Protein AF-A0A7C1ZS15-F1 (afdb_monomer_lite)

Sequence (154 aa):
MVRLLFILMACATLTLGCGEVEKEPLPTVWWANLKPDIIIGNDAFYAGTCSITRVTNSGGVKTESIIFEVPYSFLATCNNVGPLQYDGEYIILNVCEMTFGAGGCGGGSYRSADFERWEEYIGVTWINSEEYEAWRKVGSTSSKADSVKKVVKE

Structure (mmCIF, N/CA/C/O backbone):
data_AF-A0A7C1ZS15-F1
#
_entry.id   AF-A0A7C1ZS15-F1
#
loop_
_atom_site.group_PDB
_atom_site.id
_atom_site.type_symbol
_atom_site.label_atom_id
_atom_site.label_alt_id
_atom_site.label_comp_id
_atom_site.label_asym_id
_atom_site.label_entity_id
_atom_site.label_seq_id
_atom_site.pdbx_PDB_ins_code
_atom_site.Cartn_x
_atom_site.Cartn_y
_atom_site.Cartn_z
_atom_site.occupancy
_atom_site.B_iso_or_equiv
_atom_site.auth_seq_id
_atom_site.auth_comp_id
_atom_site.auth_asym_id
_atom_site.auth_atom_id
_atom_site.pdbx_PDB_model_num
ATOM 1 N N . MET A 1 1 ? 91.601 -21.509 -38.606 1.00 35.72 1 MET A N 1
ATOM 2 C CA . MET A 1 1 ? 91.617 -20.694 -37.370 1.00 35.72 1 MET A CA 1
ATOM 3 C C . MET A 1 1 ? 90.338 -19.869 -37.323 1.00 35.72 1 MET A C 1
ATOM 5 O O . MET A 1 1 ? 89.966 -19.360 -38.367 1.00 35.72 1 MET A O 1
ATOM 9 N N . VAL A 1 2 ? 89.745 -19.746 -36.122 1.00 37.19 2 VAL A N 1
ATOM 10 C CA . VAL A 1 2 ? 88.567 -18.929 -35.719 1.00 37.19 2 VAL A CA 1
ATOM 11 C C . VAL A 1 2 ? 87.207 -19.495 -36.205 1.00 37.19 2 VAL A C 1
ATOM 13 O O . VAL A 1 2 ? 86.947 -19.490 -37.398 1.00 37.19 2 VAL A O 1
ATOM 16 N N . ARG A 1 3 ? 86.435 -20.259 -35.395 1.00 40.16 3 ARG A N 1
ATOM 17 C CA . ARG A 1 3 ? 85.510 -19.879 -34.274 1.00 40.16 3 ARG A CA 1
ATOM 18 C C . ARG A 1 3 ? 84.394 -18.917 -34.744 1.00 40.16 3 ARG A C 1
ATOM 20 O O . ARG A 1 3 ? 84.717 -17.977 -35.439 1.00 40.16 3 ARG A O 1
ATOM 27 N N . LEU A 1 4 ? 83.113 -18.961 -34.367 1.00 38.44 4 LEU A N 1
ATOM 28 C CA . LEU A 1 4 ? 82.210 -19.794 -33.553 1.00 38.44 4 LEU A CA 1
ATOM 29 C C . LEU A 1 4 ? 80.815 -19.089 -33.641 1.00 38.44 4 LEU A C 1
ATOM 31 O O . LEU A 1 4 ? 80.783 -17.916 -33.998 1.00 38.44 4 LEU A O 1
ATOM 35 N N . LEU A 1 5 ? 79.742 -19.759 -33.192 1.00 43.06 5 LEU A N 1
ATOM 36 C CA . LEU A 1 5 ? 78.362 -19.299 -32.867 1.00 43.06 5 LEU A CA 1
ATOM 37 C C . LEU A 1 5 ? 77.252 -19.581 -33.910 1.00 43.06 5 LEU A C 1
ATOM 39 O O . LEU A 1 5 ? 77.297 -19.055 -35.011 1.00 43.06 5 LEU A O 1
ATOM 43 N N . PHE A 1 6 ? 76.330 -20.540 -33.671 1.00 40.75 6 PHE A N 1
ATOM 44 C CA . PHE A 1 6 ? 75.133 -20.490 -32.780 1.00 40.75 6 PHE A CA 1
ATOM 45 C C . PHE A 1 6 ? 74.129 -19.430 -33.308 1.00 40.75 6 PHE A C 1
ATOM 47 O O . PHE A 1 6 ? 74.519 -18.288 -33.475 1.00 40.75 6 PHE A O 1
ATOM 54 N N . ILE A 1 7 ? 72.849 -19.673 -33.626 1.00 47.44 7 ILE A N 1
ATOM 55 C CA . ILE A 1 7 ? 71.762 -20.333 -32.879 1.00 47.44 7 ILE A CA 1
ATOM 56 C C . ILE A 1 7 ? 70.599 -20.636 -33.857 1.00 47.44 7 ILE A C 1
ATOM 58 O O . ILE A 1 7 ? 70.299 -19.829 -34.733 1.00 47.44 7 ILE A O 1
ATOM 62 N N . LEU A 1 8 ? 69.924 -21.778 -33.665 1.00 46.38 8 LEU A N 1
ATOM 63 C CA . LEU A 1 8 ? 68.617 -22.108 -34.249 1.00 46.38 8 LEU A CA 1
ATOM 64 C C . LEU A 1 8 ? 67.554 -21.060 -33.876 1.00 46.38 8 LEU A C 1
ATOM 66 O O . LEU A 1 8 ? 67.251 -20.911 -32.695 1.00 46.38 8 LEU A O 1
ATOM 70 N N . MET A 1 9 ? 66.903 -20.422 -34.851 1.00 47.03 9 MET A N 1
ATOM 71 C CA . MET A 1 9 ? 65.696 -19.629 -34.589 1.00 47.03 9 MET A CA 1
ATOM 72 C C . MET A 1 9 ? 64.465 -20.409 -35.054 1.00 47.03 9 MET A C 1
ATOM 74 O O . MET A 1 9 ? 64.118 -20.434 -36.232 1.00 47.03 9 MET A O 1
ATOM 78 N N . ALA A 1 10 ? 63.857 -21.110 -34.100 1.00 45.19 10 ALA A N 1
ATOM 79 C CA . ALA A 1 10 ? 62.577 -21.778 -34.245 1.00 45.19 10 ALA A CA 1
ATOM 80 C C . ALA A 1 10 ? 61.429 -20.816 -33.900 1.00 45.19 10 ALA A C 1
ATOM 82 O O . ALA A 1 10 ? 61.530 -20.055 -32.946 1.00 45.19 10 ALA A O 1
ATOM 83 N N . CYS A 1 11 ? 60.346 -20.945 -34.669 1.00 39.12 11 CYS A N 1
ATOM 84 C CA . CYS A 1 11 ? 58.941 -20.866 -34.259 1.00 39.12 11 CYS A CA 1
ATOM 85 C C . CYS A 1 11 ? 58.472 -19.657 -33.427 1.00 39.12 11 CYS A C 1
ATOM 87 O O . CYS A 1 11 ? 58.743 -19.566 -32.237 1.00 39.12 11 CYS A O 1
ATOM 89 N N . ALA A 1 12 ? 57.608 -18.828 -34.014 1.00 45.06 12 ALA A N 1
ATOM 90 C CA . ALA A 1 12 ? 56.199 -18.760 -33.608 1.00 45.06 12 ALA A CA 1
ATOM 91 C C . ALA A 1 12 ? 55.503 -17.631 -34.377 1.00 45.06 12 ALA A C 1
ATOM 93 O O . ALA A 1 12 ? 55.789 -16.448 -34.210 1.00 45.06 12 ALA A O 1
ATOM 94 N N . THR A 1 13 ? 54.572 -18.027 -35.234 1.00 47.34 13 THR A N 1
ATOM 95 C CA . THR A 1 13 ? 53.543 -17.175 -35.821 1.00 47.34 13 THR A CA 1
ATOM 96 C C . THR A 1 13 ? 52.770 -16.465 -34.711 1.00 47.34 13 THR A C 1
ATOM 98 O O . THR A 1 13 ? 52.012 -17.098 -33.981 1.00 47.34 13 THR A O 1
ATOM 101 N N . LEU A 1 14 ? 52.946 -15.149 -34.593 1.00 42.44 14 LEU A N 1
ATOM 102 C CA . LEU A 1 14 ? 52.061 -14.288 -33.815 1.00 42.44 14 LEU A CA 1
ATOM 103 C C . LEU A 1 14 ? 50.734 -14.168 -34.571 1.00 42.44 14 LEU A C 1
ATOM 105 O O . LEU A 1 14 ? 50.522 -13.247 -35.356 1.00 42.44 14 LEU A O 1
ATOM 109 N N . THR A 1 15 ? 49.837 -15.128 -34.356 1.00 46.66 15 THR A N 1
ATOM 110 C CA . THR A 1 15 ? 48.411 -14.893 -34.563 1.00 46.66 15 THR A CA 1
ATOM 111 C C . THR A 1 15 ? 47.995 -13.860 -33.524 1.00 46.66 15 THR A C 1
ATOM 113 O O . THR A 1 15 ? 47.875 -14.181 -32.341 1.00 46.66 15 THR A O 1
ATOM 116 N N . LEU A 1 16 ? 47.831 -12.608 -33.956 1.00 46.56 16 LEU A N 1
ATOM 117 C CA . LEU A 1 16 ? 47.089 -11.608 -33.200 1.00 46.56 16 LEU A CA 1
ATOM 118 C C . LEU A 1 16 ? 45.680 -12.184 -33.010 1.00 46.56 16 LEU A C 1
ATOM 120 O O . LEU A 1 16 ? 44.863 -12.173 -33.929 1.00 46.56 16 LEU A O 1
ATOM 124 N N . GLY A 1 17 ? 45.428 -12.770 -31.842 1.00 43.78 17 GLY A N 1
ATOM 125 C CA . GLY A 1 17 ? 44.076 -13.078 -31.421 1.00 43.78 17 GLY A CA 1
ATOM 126 C C . GLY A 1 17 ? 43.317 -11.761 -31.366 1.00 43.78 17 GLY A C 1
ATOM 127 O O . GLY A 1 17 ? 43.673 -10.877 -30.586 1.00 43.78 17 GLY A O 1
ATOM 128 N N . CYS A 1 18 ? 42.292 -11.616 -32.207 1.00 46.81 18 CYS A N 1
ATOM 129 C CA . CYS A 1 18 ? 41.178 -10.738 -31.892 1.00 46.81 18 CYS A CA 1
ATOM 130 C C . CYS A 1 18 ? 40.639 -11.227 -30.550 1.00 46.81 18 CYS A C 1
ATOM 132 O O . CYS A 1 18 ? 39.911 -12.214 -30.501 1.00 46.81 18 CYS A O 1
ATOM 134 N N . GLY A 1 19 ? 41.064 -10.588 -29.461 1.00 43.62 19 GLY A N 1
ATOM 135 C CA . GLY A 1 19 ? 40.355 -10.704 -28.204 1.00 43.62 19 GLY A CA 1
ATOM 136 C C . GLY A 1 19 ? 38.937 -10.234 -28.478 1.00 43.62 19 GLY A C 1
ATOM 137 O O . GLY A 1 19 ? 38.727 -9.057 -28.777 1.00 43.62 19 GLY A O 1
ATOM 138 N N . GLU A 1 20 ? 37.979 -11.157 -28.458 1.00 53.06 20 GLU A N 1
ATOM 139 C CA . GLU A 1 20 ? 36.593 -10.778 -28.249 1.00 53.06 20 GLU A CA 1
ATOM 140 C C . GLU A 1 20 ? 36.583 -9.979 -26.951 1.00 53.06 20 GLU A C 1
ATOM 142 O O . GLU A 1 20 ? 36.956 -10.477 -25.890 1.00 53.06 20 GLU A O 1
ATOM 147 N N . VAL A 1 21 ? 36.253 -8.693 -27.061 1.00 57.28 21 VAL A N 1
ATOM 148 C CA . VAL A 1 21 ? 35.935 -7.875 -25.900 1.00 57.28 21 VAL A CA 1
ATOM 149 C C . VAL A 1 21 ? 34.686 -8.512 -25.314 1.00 57.28 21 VAL A C 1
ATOM 151 O O . VAL A 1 21 ? 33.585 -8.317 -25.834 1.00 57.28 21 VAL A O 1
ATOM 154 N N . GLU A 1 22 ? 34.880 -9.347 -24.296 1.00 55.69 22 GLU A N 1
ATOM 155 C CA . GLU A 1 22 ? 33.815 -9.923 -23.494 1.00 55.69 22 GLU A CA 1
ATOM 156 C C . GLU A 1 22 ? 33.005 -8.742 -22.953 1.00 55.69 22 GLU A C 1
ATOM 158 O O . GLU A 1 22 ? 33.465 -7.976 -22.106 1.00 55.69 22 GLU A O 1
ATOM 163 N N . LYS A 1 23 ? 31.837 -8.495 -23.556 1.00 60.31 23 LYS A N 1
ATOM 164 C CA . LYS A 1 23 ? 30.917 -7.471 -23.071 1.00 60.31 23 LYS A CA 1
ATOM 165 C C . LYS A 1 23 ? 30.515 -7.900 -21.672 1.00 60.31 23 LYS A C 1
ATOM 167 O O . LYS A 1 23 ? 29.835 -8.915 -21.534 1.00 60.31 23 LYS A O 1
ATOM 172 N N . GLU A 1 24 ? 30.921 -7.128 -20.668 1.00 63.78 24 GLU A N 1
ATOM 173 C CA . GLU A 1 24 ? 30.411 -7.303 -19.314 1.00 63.78 24 GLU A CA 1
ATOM 174 C C . GLU A 1 24 ? 28.877 -7.395 -19.374 1.00 63.78 24 GLU A C 1
ATOM 176 O O . GLU A 1 24 ? 28.239 -6.585 -20.066 1.00 63.78 24 GL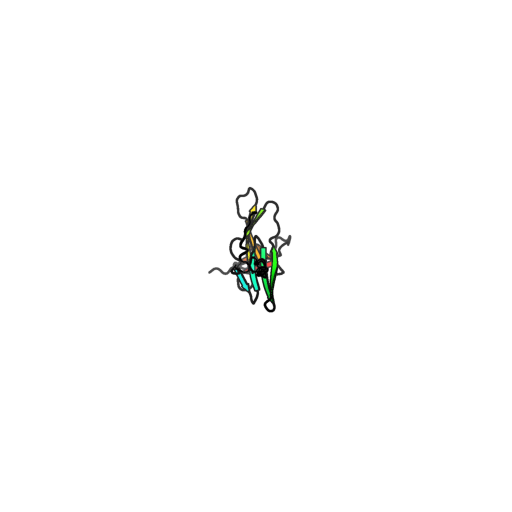U A O 1
ATOM 181 N N . PRO A 1 25 ? 28.267 -8.406 -18.730 1.00 66.88 25 PRO A N 1
ATOM 182 C CA . PRO A 1 25 ? 26.825 -8.551 -18.748 1.00 66.88 25 PRO A CA 1
ATOM 183 C C . PRO A 1 25 ? 26.203 -7.288 -18.154 1.00 66.88 25 PRO A C 1
ATOM 185 O O . PRO A 1 25 ? 26.624 -6.810 -17.100 1.00 66.88 25 PRO A O 1
ATOM 188 N N . LEU A 1 26 ? 25.201 -6.742 -18.848 1.00 67.25 26 LEU A N 1
ATOM 189 C CA . LEU A 1 26 ? 24.433 -5.606 -18.345 1.00 67.25 26 LEU A CA 1
ATOM 190 C C . LEU A 1 26 ? 23.950 -5.909 -16.917 1.00 67.25 26 LEU A C 1
ATOM 192 O O . LEU A 1 26 ? 23.574 -7.056 -16.641 1.00 67.25 26 LEU A O 1
ATOM 196 N N . PRO A 1 27 ? 23.939 -4.911 -16.014 1.00 71.69 27 PRO A N 1
ATOM 197 C CA . PRO A 1 27 ? 23.475 -5.118 -14.653 1.00 71.69 27 PRO A CA 1
ATOM 198 C C . PRO A 1 27 ? 22.075 -5.732 -14.686 1.00 71.69 27 PRO A C 1
ATOM 200 O O . PRO A 1 27 ? 21.157 -5.216 -15.326 1.00 71.69 27 PRO A O 1
ATOM 203 N N . THR A 1 28 ? 21.931 -6.880 -14.027 1.00 78.44 28 THR A N 1
ATOM 204 C CA . THR A 1 28 ? 20.639 -7.552 -13.912 1.00 78.44 28 THR A CA 1
ATOM 205 C C . THR A 1 28 ? 19.751 -6.701 -13.014 1.00 78.44 28 THR A C 1
ATOM 207 O O . THR A 1 28 ? 20.115 -6.419 -11.874 1.00 78.44 28 THR A O 1
ATOM 210 N N . VAL A 1 29 ? 18.597 -6.272 -13.526 1.00 88.25 29 VAL A N 1
ATOM 211 C CA . VAL A 1 29 ? 17.596 -5.563 -12.718 1.00 88.25 29 VAL A CA 1
ATOM 212 C C . VAL A 1 29 ? 17.158 -6.448 -11.549 1.00 88.25 29 VAL A C 1
ATOM 214 O O . VAL A 1 29 ? 16.989 -7.658 -11.707 1.00 88.25 29 VAL A O 1
ATOM 217 N N . TRP A 1 30 ? 16.984 -5.855 -10.369 1.00 89.81 30 TRP A N 1
ATOM 218 C CA . TRP A 1 30 ? 16.805 -6.596 -9.114 1.00 89.81 30 TRP A CA 1
ATOM 219 C C . TRP A 1 30 ? 15.577 -7.523 -9.128 1.00 89.81 30 TRP A C 1
ATOM 221 O O . TRP A 1 30 ? 15.614 -8.607 -8.549 1.00 89.81 30 TRP A O 1
ATOM 231 N N . TRP A 1 31 ? 14.514 -7.142 -9.845 1.00 88.69 31 TRP A N 1
ATOM 232 C CA . TRP A 1 31 ? 13.275 -7.914 -9.956 1.00 88.69 31 TRP A CA 1
ATOM 233 C C . TRP A 1 31 ? 13.313 -9.024 -11.017 1.00 88.69 31 TRP A C 1
ATOM 235 O O . TRP A 1 31 ? 12.385 -9.829 -11.069 1.00 88.69 31 TRP A O 1
ATOM 245 N N . ALA A 1 32 ? 14.351 -9.117 -11.863 1.00 86.50 32 ALA A N 1
ATOM 246 C CA . ALA A 1 32 ? 14.372 -10.060 -12.994 1.00 86.50 32 ALA A CA 1
ATOM 247 C C . ALA A 1 32 ? 14.233 -11.529 -12.569 1.00 86.50 32 ALA A C 1
ATOM 249 O O . ALA A 1 32 ? 13.613 -12.318 -13.279 1.00 86.50 32 ALA A O 1
ATOM 250 N N . ASN A 1 33 ? 14.795 -11.876 -11.410 1.00 87.12 33 ASN A N 1
ATOM 251 C CA . ASN A 1 33 ? 14.806 -13.238 -10.874 1.00 87.12 33 ASN A CA 1
ATOM 252 C C . ASN A 1 33 ? 13.848 -13.419 -9.687 1.00 87.12 33 ASN A C 1
ATOM 254 O O . ASN A 1 33 ? 13.840 -14.477 -9.059 1.00 87.12 33 ASN A O 1
ATOM 258 N N . LEU A 1 34 ? 13.059 -12.393 -9.357 1.00 90.44 34 LEU A N 1
ATOM 259 C CA . LEU A 1 34 ? 12.118 -12.430 -8.245 1.00 90.44 34 LEU A CA 1
ATOM 260 C C . LEU A 1 34 ? 10.707 -12.691 -8.759 1.00 90.44 34 LEU A C 1
ATOM 262 O O . LEU A 1 34 ? 10.252 -12.095 -9.739 1.00 90.44 34 LEU A O 1
ATOM 266 N N . LYS A 1 35 ? 9.986 -13.563 -8.054 1.00 94.00 35 LYS A N 1
ATOM 267 C CA . LYS A 1 35 ? 8.550 -13.726 -8.262 1.00 94.00 35 LYS A CA 1
ATOM 268 C C . LYS A 1 35 ? 7.841 -12.453 -7.763 1.00 94.00 35 LYS A C 1
ATOM 270 O O . LYS A 1 35 ? 8.114 -12.059 -6.632 1.00 94.00 35 LYS A O 1
ATOM 275 N N . PRO A 1 36 ? 6.947 -11.834 -8.556 1.00 95.94 36 PRO A N 1
ATOM 276 C CA . PRO A 1 36 ? 6.100 -10.748 -8.070 1.00 95.94 36 PRO A CA 1
ATOM 277 C C . PRO A 1 36 ? 5.243 -11.194 -6.886 1.00 95.94 36 PRO A C 1
ATOM 279 O O . PRO A 1 36 ? 4.784 -12.342 -6.863 1.00 95.94 36 PRO A O 1
ATOM 282 N N . ASP A 1 37 ? 4.971 -10.280 -5.958 1.00 96.44 37 ASP A N 1
ATOM 283 C CA . ASP A 1 37 ? 3.983 -10.512 -4.902 1.00 96.44 37 ASP A CA 1
ATOM 284 C C . ASP A 1 37 ? 2.589 -10.654 -5.516 1.00 96.44 37 ASP A C 1
ATOM 286 O O . ASP A 1 37 ? 1.841 -11.572 -5.180 1.00 96.44 37 ASP A O 1
ATOM 290 N N . ILE A 1 38 ? 2.267 -9.772 -6.471 1.00 96.50 38 ILE A N 1
ATOM 291 C CA . ILE A 1 38 ? 0.972 -9.731 -7.157 1.00 96.50 38 ILE A CA 1
ATOM 292 C C . ILE A 1 38 ? 1.178 -9.415 -8.635 1.00 96.50 38 ILE A C 1
ATOM 294 O O . ILE A 1 38 ? 2.089 -8.678 -9.013 1.00 96.50 38 ILE A O 1
ATOM 298 N N . ILE A 1 39 ? 0.305 -9.964 -9.476 1.00 95.94 39 ILE A N 1
ATOM 299 C CA . ILE A 1 39 ? 0.179 -9.595 -10.885 1.00 95.94 39 ILE A CA 1
ATOM 300 C C . ILE A 1 39 ? -1.254 -9.117 -11.118 1.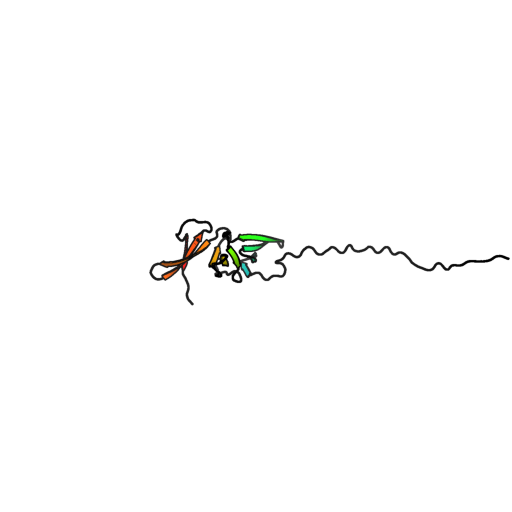00 95.94 39 ILE A C 1
ATOM 302 O O . ILE A 1 39 ? -2.197 -9.851 -10.824 1.00 95.94 39 ILE A O 1
ATOM 306 N N . ILE A 1 40 ? -1.411 -7.904 -11.652 1.00 94.38 40 ILE A N 1
ATOM 307 C CA . ILE A 1 40 ? -2.713 -7.334 -12.029 1.00 94.38 40 ILE A CA 1
ATOM 308 C C . ILE A 1 40 ? -2.619 -6.922 -13.498 1.00 94.38 40 ILE A C 1
ATOM 310 O O . ILE A 1 40 ? -1.850 -6.033 -13.865 1.00 94.38 40 ILE A O 1
ATOM 314 N N . GLY A 1 41 ? -3.373 -7.601 -14.363 1.00 91.94 41 GLY A N 1
ATOM 315 C CA . GLY A 1 41 ? -3.234 -7.440 -15.811 1.00 91.94 41 GLY A CA 1
ATOM 316 C C . GLY A 1 41 ? -1.829 -7.830 -16.288 1.00 91.94 41 GLY A C 1
ATOM 317 O O . GLY A 1 41 ? -1.393 -8.957 -16.069 1.00 91.94 41 GLY A O 1
ATOM 318 N N . ASN A 1 42 ? -1.127 -6.891 -16.931 1.00 92.56 42 ASN A N 1
ATOM 319 C CA . ASN A 1 42 ? 0.243 -7.084 -17.428 1.00 92.56 42 ASN A CA 1
ATOM 320 C C . ASN A 1 42 ? 1.323 -6.556 -16.472 1.00 92.56 42 ASN A C 1
ATOM 322 O O . ASN A 1 42 ? 2.5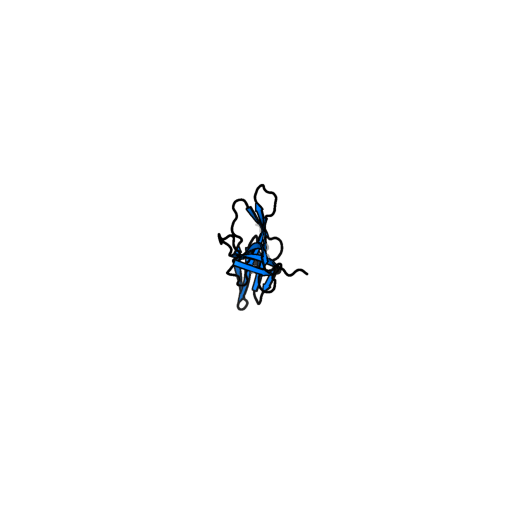10 -6.611 -16.807 1.00 92.56 42 ASN A O 1
ATOM 326 N N . ASP A 1 43 ? 0.924 -6.047 -15.308 1.00 95.31 43 ASP A N 1
ATOM 327 C CA . ASP A 1 43 ? 1.831 -5.395 -14.377 1.00 95.31 43 ASP A CA 1
ATOM 328 C C . ASP A 1 43 ? 2.148 -6.303 -13.198 1.00 95.31 43 ASP A C 1
ATOM 330 O O . ASP A 1 43 ? 1.276 -6.976 -12.642 1.00 95.31 43 ASP A O 1
ATOM 334 N N . ALA A 1 44 ? 3.419 -6.296 -12.815 1.00 96.94 44 ALA A N 1
ATOM 335 C CA . ALA A 1 44 ? 3.930 -7.001 -11.654 1.00 96.94 44 ALA A CA 1
ATOM 336 C C . ALA A 1 44 ? 4.152 -6.014 -10.507 1.00 96.94 44 ALA A C 1
ATOM 338 O O . ALA A 1 44 ? 4.693 -4.928 -10.708 1.00 96.94 44 ALA A O 1
ATOM 339 N N . PHE A 1 45 ? 3.761 -6.406 -9.302 1.00 97.56 45 PHE A N 1
ATOM 340 C CA . PHE A 1 45 ? 3.872 -5.589 -8.102 1.00 97.56 45 PHE A CA 1
ATOM 341 C C . PHE A 1 45 ? 4.754 -6.295 -7.083 1.00 97.56 45 PHE A C 1
ATOM 343 O O . PHE A 1 45 ? 4.644 -7.508 -6.887 1.00 97.56 45 PHE A O 1
ATOM 350 N N . TYR A 1 46 ? 5.619 -5.511 -6.450 1.00 96.62 46 TYR A N 1
ATOM 351 C CA . TYR A 1 46 ? 6.617 -5.979 -5.504 1.00 96.62 46 TYR A CA 1
ATOM 352 C C . TYR A 1 46 ? 6.585 -5.127 -4.236 1.00 96.62 46 TYR A C 1
ATOM 354 O O . TYR A 1 46 ? 6.580 -3.894 -4.308 1.00 96.62 46 TYR A O 1
ATOM 362 N N . ALA A 1 47 ? 6.602 -5.782 -3.083 1.00 94.94 47 ALA A N 1
ATOM 363 C CA . ALA A 1 47 ? 6.759 -5.165 -1.780 1.00 94.94 47 ALA A CA 1
ATOM 364 C C . ALA A 1 47 ? 8.246 -4.819 -1.578 1.00 94.94 47 ALA A C 1
ATOM 366 O O . ALA A 1 47 ? 9.081 -5.699 -1.373 1.00 94.94 47 ALA A O 1
ATOM 367 N N . GLY A 1 48 ? 8.588 -3.532 -1.643 1.00 89.69 48 GLY A N 1
ATOM 368 C CA . GLY A 1 48 ? 9.892 -3.011 -1.213 1.00 89.69 48 GLY A CA 1
ATOM 369 C C . GLY A 1 48 ? 9.826 -2.560 0.244 1.00 89.69 48 GLY A C 1
ATOM 370 O O . GLY A 1 48 ? 8.736 -2.463 0.787 1.00 89.69 48 GLY A O 1
ATOM 371 N N . THR A 1 49 ? 10.945 -2.257 0.906 1.00 89.69 49 THR A N 1
ATOM 372 C CA . THR A 1 49 ? 10.926 -1.788 2.308 1.00 89.69 49 THR A CA 1
ATOM 373 C C . THR A 1 49 ? 9.999 -0.581 2.466 1.00 89.69 49 THR A C 1
ATOM 375 O O . THR A 1 49 ? 10.318 0.507 1.995 1.00 89.69 49 THR A O 1
ATOM 378 N N . CYS A 1 50 ? 8.832 -0.800 3.074 1.00 91.69 50 CYS A N 1
ATOM 379 C CA . CYS A 1 50 ? 7.750 0.170 3.233 1.00 91.69 50 CYS A CA 1
ATOM 380 C C . CYS A 1 50 ? 7.370 0.928 1.964 1.00 91.69 50 CYS A C 1
ATOM 382 O O . CYS A 1 50 ? 7.072 2.120 1.978 1.00 91.69 50 CYS A O 1
ATOM 384 N N . SER A 1 51 ? 7.378 0.207 0.851 1.00 95.12 51 SER A N 1
ATOM 385 C CA . SER A 1 51 ? 7.051 0.745 -0.457 1.00 95.12 51 SER A CA 1
ATOM 386 C C . SER A 1 51 ? 6.441 -0.325 -1.350 1.00 95.12 51 SER A C 1
ATOM 388 O O . SER A 1 51 ? 6.577 -1.530 -1.119 1.00 95.12 51 SER A O 1
ATOM 390 N N . ILE A 1 52 ? 5.770 0.126 -2.405 1.00 97.44 52 ILE A N 1
ATOM 391 C CA . ILE A 1 52 ? 5.319 -0.737 -3.492 1.00 97.44 52 ILE A CA 1
ATOM 392 C C . ILE A 1 52 ? 5.997 -0.284 -4.773 1.00 97.44 52 ILE A C 1
ATOM 394 O O . ILE A 1 52 ? 5.891 0.876 -5.176 1.00 97.44 52 ILE A O 1
ATOM 398 N N . THR A 1 53 ? 6.641 -1.232 -5.446 1.00 97.50 53 THR A N 1
ATOM 399 C CA . THR A 1 53 ? 7.166 -1.037 -6.795 1.00 97.50 53 THR A CA 1
ATOM 400 C C . THR A 1 53 ? 6.275 -1.743 -7.805 1.00 97.50 53 THR A C 1
ATOM 402 O O . THR A 1 53 ? 5.964 -2.925 -7.656 1.00 97.50 53 THR A O 1
ATOM 405 N N . ARG A 1 54 ? 5.889 -1.020 -8.856 1.00 97.50 54 ARG A N 1
ATOM 406 C CA . ARG A 1 54 ? 5.200 -1.553 -10.033 1.00 97.50 54 ARG A CA 1
ATOM 407 C C . ARG A 1 54 ? 6.208 -1.720 -11.158 1.00 97.50 54 ARG A C 1
ATOM 409 O O . ARG A 1 54 ? 6.946 -0.789 -11.467 1.00 97.50 54 ARG A O 1
ATOM 416 N N . VAL A 1 55 ? 6.203 -2.881 -11.793 1.00 96.88 55 VAL A N 1
ATOM 417 C CA . VAL A 1 55 ? 6.921 -3.156 -13.035 1.00 96.88 55 VAL A CA 1
ATOM 418 C C . VAL A 1 55 ? 5.883 -3.337 -14.128 1.00 96.88 55 VAL A C 1
ATOM 420 O O . VAL A 1 55 ? 5.151 -4.328 -14.153 1.00 96.88 55 VAL A O 1
ATOM 423 N N . THR A 1 56 ? 5.815 -2.359 -15.023 1.00 95.44 56 THR A N 1
ATOM 424 C CA . THR A 1 56 ? 4.920 -2.384 -16.184 1.00 95.44 56 THR A CA 1
ATOM 425 C C . THR A 1 56 ? 5.604 -3.053 -17.364 1.00 95.44 56 THR A C 1
ATOM 427 O O . THR A 1 56 ? 6.827 -2.986 -17.487 1.00 95.44 56 THR A O 1
ATOM 430 N N . ASN A 1 57 ? 4.830 -3.696 -18.240 1.00 90.38 57 ASN A N 1
ATOM 431 C CA . ASN A 1 57 ? 5.325 -4.233 -19.507 1.00 90.38 57 ASN A CA 1
ATOM 432 C C . ASN A 1 57 ? 4.564 -3.603 -20.677 1.00 90.38 57 ASN A C 1
ATOM 434 O O . ASN A 1 57 ? 3.413 -3.957 -20.944 1.00 90.38 57 ASN A O 1
ATOM 438 N N . SER A 1 58 ? 5.225 -2.695 -21.392 1.00 88.00 58 SER A N 1
ATOM 439 C CA . SER A 1 58 ? 4.680 -2.053 -22.586 1.00 88.00 58 SER A CA 1
ATOM 440 C C . SER A 1 58 ? 5.476 -2.493 -23.809 1.00 88.00 58 SER A C 1
ATOM 442 O O . SER A 1 58 ? 6.649 -2.157 -23.964 1.00 88.00 58 SER A O 1
ATOM 444 N N . GLY A 1 59 ? 4.855 -3.306 -24.667 1.00 82.56 59 GLY A N 1
ATOM 445 C CA . GLY A 1 59 ? 5.480 -3.764 -25.913 1.00 82.56 59 GLY A CA 1
ATOM 446 C C . GLY A 1 59 ? 6.758 -4.592 -25.719 1.00 82.56 59 GLY A C 1
ATOM 447 O O . GLY A 1 59 ? 7.644 -4.541 -26.566 1.00 82.56 59 GLY A O 1
ATOM 448 N N . GLY A 1 60 ? 6.880 -5.328 -24.608 1.00 81.75 60 GLY A N 1
ATOM 449 C CA . GLY A 1 60 ? 8.067 -6.127 -24.279 1.00 81.75 60 GLY A CA 1
ATOM 450 C C . GLY A 1 60 ? 9.147 -5.361 -23.513 1.00 81.75 60 GLY A C 1
ATOM 451 O O . GLY A 1 60 ? 10.099 -5.977 -23.034 1.00 81.75 60 GLY A O 1
ATOM 452 N N . VAL A 1 61 ? 8.994 -4.043 -23.352 1.00 86.31 61 VAL A N 1
ATOM 453 C CA . VAL A 1 61 ? 9.869 -3.224 -22.513 1.00 86.31 61 VAL A CA 1
ATOM 454 C C . VAL A 1 61 ? 9.292 -3.177 -21.108 1.00 86.31 61 VAL A C 1
ATOM 456 O O . VAL A 1 61 ? 8.145 -2.773 -20.907 1.00 86.31 61 VAL A O 1
ATOM 459 N N . LYS A 1 62 ? 10.100 -3.599 -20.133 1.00 91.62 62 LYS A N 1
ATOM 460 C CA . LYS A 1 62 ? 9.742 -3.538 -18.720 1.00 91.62 62 LYS A CA 1
ATOM 461 C C . LYS A 1 62 ? 10.296 -2.273 -18.076 1.00 91.62 62 LYS A C 1
ATOM 463 O O . LYS A 1 62 ? 11.483 -1.985 -18.219 1.00 91.62 62 LYS A O 1
ATOM 468 N N . THR A 1 63 ? 9.454 -1.551 -17.347 1.00 93.25 63 THR A N 1
ATOM 469 C CA . THR A 1 63 ? 9.834 -0.321 -16.637 1.00 93.25 63 THR A CA 1
ATOM 470 C C . THR A 1 63 ? 9.318 -0.371 -15.212 1.00 93.25 63 THR A C 1
ATOM 472 O O . THR A 1 63 ? 8.144 -0.668 -14.988 1.00 93.25 63 THR A O 1
ATOM 475 N N . GLU A 1 64 ? 10.201 -0.088 -14.258 1.00 94.88 64 GLU A N 1
ATOM 476 C CA . GLU A 1 64 ? 9.863 -0.024 -12.841 1.00 94.88 64 GLU A CA 1
ATOM 477 C C . GLU A 1 64 ? 9.536 1.401 -12.391 1.00 94.88 64 GLU A C 1
ATOM 479 O O . GLU A 1 64 ? 10.097 2.376 -12.894 1.00 94.88 64 GLU A O 1
ATOM 484 N N . SER A 1 65 ? 8.643 1.509 -11.414 1.00 96.00 65 SER A N 1
ATOM 485 C CA . SER A 1 65 ? 8.314 2.753 -10.724 1.00 96.00 65 SER A CA 1
ATOM 486 C C . SER A 1 65 ? 7.863 2.450 -9.299 1.00 96.00 65 SER A C 1
ATOM 488 O O . SER A 1 65 ? 7.001 1.588 -9.103 1.00 96.00 65 SER A O 1
ATOM 490 N N . ILE A 1 66 ? 8.386 3.181 -8.316 1.00 96.75 66 ILE A N 1
ATOM 491 C CA . ILE A 1 66 ? 7.820 3.186 -6.962 1.00 96.75 66 ILE A CA 1
ATOM 492 C C . ILE A 1 66 ? 6.486 3.932 -7.035 1.00 96.75 66 ILE A C 1
ATOM 494 O O . ILE A 1 66 ? 6.453 5.105 -7.402 1.00 96.75 66 ILE A O 1
ATOM 498 N N . ILE A 1 67 ? 5.391 3.237 -6.734 1.00 97.50 67 ILE A N 1
ATOM 499 C CA . ILE A 1 67 ? 4.025 3.788 -6.791 1.00 97.50 67 ILE A CA 1
ATOM 500 C C . ILE A 1 67 ? 3.487 4.168 -5.410 1.00 97.50 67 ILE A C 1
ATOM 502 O O . ILE A 1 67 ? 2.472 4.851 -5.308 1.00 97.50 67 ILE A O 1
ATOM 506 N N . PHE A 1 68 ? 4.163 3.727 -4.349 1.00 97.62 68 PHE A N 1
ATOM 507 C CA . PHE A 1 68 ? 3.838 4.091 -2.980 1.00 97.62 68 PHE A CA 1
ATOM 508 C C . PHE A 1 68 ? 5.053 3.969 -2.079 1.00 97.62 68 PHE A C 1
ATOM 510 O O . PHE A 1 68 ? 5.820 3.013 -2.197 1.00 97.62 68 PHE A O 1
ATOM 517 N N . GLU A 1 69 ? 5.168 4.901 -1.144 1.00 95.44 69 GLU A N 1
ATOM 518 C CA . GLU A 1 69 ? 6.098 4.857 -0.027 1.00 95.44 69 GLU A CA 1
ATOM 519 C C . GLU A 1 69 ? 5.327 5.271 1.226 1.00 95.44 69 GLU A C 1
ATOM 521 O O . GLU A 1 69 ? 4.566 6.245 1.207 1.00 95.44 69 GLU A O 1
ATOM 526 N N . VAL A 1 70 ? 5.483 4.500 2.300 1.00 93.56 70 VAL A N 1
ATOM 527 C CA . VAL A 1 70 ? 4.838 4.794 3.579 1.00 93.56 70 VAL A CA 1
ATOM 528 C C . VAL A 1 70 ? 5.343 6.146 4.092 1.00 93.56 70 VAL A C 1
ATOM 530 O O . VAL A 1 70 ? 6.554 6.381 4.082 1.00 93.56 70 VAL A O 1
ATOM 533 N N . PRO A 1 71 ? 4.452 7.046 4.552 1.00 90.81 71 PRO A N 1
ATOM 534 C CA . PRO A 1 71 ? 4.868 8.327 5.102 1.00 90.81 71 PRO A CA 1
ATOM 535 C C . PRO A 1 71 ? 5.879 8.161 6.234 1.00 90.81 71 PRO A C 1
ATOM 537 O O . PRO A 1 71 ? 5.684 7.378 7.157 1.00 90.81 71 PRO A O 1
ATOM 540 N N . TYR A 1 72 ? 6.951 8.945 6.184 1.00 83.81 72 TYR A N 1
ATOM 541 C CA . TYR A 1 72 ? 7.996 8.884 7.194 1.00 83.81 72 TYR A CA 1
ATOM 542 C C . TYR A 1 72 ? 7.470 9.253 8.588 1.00 83.81 72 TYR A C 1
ATOM 544 O O . TYR A 1 72 ? 6.892 10.325 8.787 1.00 83.81 72 TYR A O 1
ATOM 552 N N . SER A 1 73 ? 7.768 8.401 9.569 1.00 80.81 73 SER A N 1
ATOM 553 C CA . SER A 1 73 ? 7.491 8.639 10.982 1.00 80.81 73 SER A CA 1
ATOM 554 C C . SER A 1 73 ? 8.798 8.869 11.748 1.00 80.81 73 SER A C 1
ATOM 556 O O . SER A 1 73 ? 9.731 8.060 11.717 1.00 80.81 73 SER A O 1
ATOM 558 N N . PHE A 1 74 ? 8.899 10.023 12.413 1.00 78.25 74 PHE A N 1
ATOM 559 C CA . PHE A 1 74 ? 10.106 10.425 13.133 1.00 78.25 74 PHE A CA 1
ATOM 560 C C . PHE A 1 74 ? 10.380 9.463 14.296 1.00 78.25 74 PHE A C 1
ATOM 562 O O . PHE A 1 74 ? 9.502 9.210 15.116 1.00 78.25 74 PHE A O 1
ATOM 569 N N . LEU A 1 75 ? 11.615 8.954 14.382 1.00 81.88 75 LEU A N 1
ATOM 570 C CA . LEU A 1 75 ? 12.042 7.936 15.361 1.00 81.88 75 LEU A CA 1
ATOM 571 C C . LEU A 1 75 ? 11.344 6.572 15.219 1.00 81.88 75 LEU A C 1
ATOM 573 O O . LEU A 1 75 ? 11.364 5.774 16.160 1.00 81.88 75 LEU A O 1
ATOM 577 N N . ALA A 1 76 ? 10.773 6.277 14.052 1.00 83.94 76 ALA A N 1
ATOM 578 C CA . ALA A 1 76 ? 10.310 4.943 13.711 1.00 83.94 76 ALA A CA 1
ATOM 579 C C . ALA A 1 76 ? 11.182 4.323 12.615 1.00 83.94 76 ALA A C 1
ATOM 581 O O . ALA A 1 76 ? 11.728 5.006 11.748 1.00 83.94 76 ALA A O 1
ATOM 582 N N . THR A 1 77 ? 11.309 3.001 12.663 1.00 86.12 77 THR A N 1
ATOM 583 C CA . THR A 1 77 ? 11.785 2.206 11.526 1.00 86.12 77 THR A CA 1
ATOM 584 C C . THR A 1 77 ? 10.602 1.463 10.945 1.00 86.12 77 THR A C 1
ATOM 586 O O . THR A 1 77 ? 9.753 0.993 11.696 1.00 86.12 77 THR A O 1
ATOM 589 N N . CYS A 1 78 ? 10.540 1.364 9.626 1.00 87.06 78 CYS A N 1
ATOM 590 C CA . CYS A 1 78 ? 9.434 0.720 8.941 1.00 87.06 78 CYS A CA 1
ATOM 591 C C . CYS A 1 78 ? 9.943 -0.516 8.194 1.00 87.06 78 CYS A C 1
ATOM 593 O O . CYS A 1 78 ? 10.966 -0.448 7.511 1.00 87.06 78 CYS A O 1
ATOM 595 N N . ASN A 1 79 ? 9.230 -1.636 8.325 1.00 88.19 79 ASN A N 1
ATOM 596 C CA . ASN A 1 79 ? 9.442 -2.845 7.528 1.00 88.19 79 ASN A CA 1
ATOM 597 C C . ASN A 1 79 ? 8.111 -3.415 7.038 1.00 88.19 79 ASN A C 1
ATOM 599 O O . ASN A 1 79 ? 7.093 -3.280 7.710 1.00 88.19 79 ASN A O 1
ATOM 603 N N . ASN A 1 80 ? 8.115 -4.121 5.910 1.00 86.81 80 ASN A N 1
ATOM 604 C CA . ASN A 1 80 ? 6.918 -4.829 5.457 1.00 86.81 80 ASN A CA 1
ATOM 605 C C . ASN A 1 80 ? 6.628 -6.051 6.324 1.00 86.81 80 ASN A C 1
ATOM 607 O O . ASN A 1 80 ? 7.541 -6.753 6.764 1.00 86.81 80 ASN A O 1
ATOM 611 N N . VAL A 1 81 ? 5.342 -6.349 6.488 1.00 84.56 81 VAL A N 1
ATOM 612 C CA . VAL A 1 81 ? 4.845 -7.547 7.168 1.00 84.56 81 VAL A CA 1
ATOM 613 C C . VAL A 1 81 ? 4.293 -8.497 6.112 1.00 84.56 81 VAL A C 1
ATOM 615 O O . VAL A 1 81 ? 3.086 -8.632 5.928 1.00 84.56 81 VAL A O 1
ATOM 618 N N . GLY A 1 82 ? 5.209 -9.151 5.397 1.00 87.44 82 GLY A N 1
ATOM 619 C CA . GLY A 1 82 ? 4.882 -10.151 4.380 1.00 87.44 82 GLY A CA 1
ATOM 620 C C . GLY A 1 82 ? 4.670 -9.591 2.965 1.00 87.44 82 GLY A C 1
ATOM 621 O O . GLY A 1 82 ? 5.017 -8.438 2.698 1.00 87.44 82 GLY A O 1
ATOM 622 N N . PRO A 1 83 ? 4.162 -10.436 2.046 1.00 93.38 83 PRO A N 1
ATOM 623 C CA . PRO A 1 83 ? 3.906 -10.052 0.661 1.00 93.38 83 PRO A CA 1
ATOM 624 C C . PRO A 1 83 ? 2.717 -9.092 0.560 1.00 93.38 83 PRO A C 1
ATOM 626 O O . PRO A 1 83 ? 1.882 -9.008 1.467 1.00 93.38 83 PRO A O 1
ATOM 629 N N . LEU A 1 84 ? 2.607 -8.405 -0.577 1.00 96.38 84 LEU A N 1
ATOM 630 C CA . LEU A 1 84 ? 1.412 -7.621 -0.892 1.00 96.38 84 LEU A CA 1
ATOM 631 C C . LEU A 1 84 ? 0.181 -8.531 -0.971 1.00 96.38 84 LEU A C 1
ATOM 633 O O . LEU A 1 84 ? 0.263 -9.684 -1.400 1.00 96.38 84 LEU A O 1
ATOM 637 N N . GLN A 1 85 ? -0.975 -7.983 -0.608 1.00 96.19 85 GLN A N 1
ATOM 638 C CA . GLN A 1 85 ? -2.268 -8.652 -0.747 1.00 96.19 85 GLN A CA 1
ATOM 639 C C . GLN A 1 85 ? -3.123 -7.956 -1.808 1.00 96.19 85 GLN A C 1
ATOM 641 O O . GLN A 1 85 ? -2.976 -6.760 -2.051 1.00 96.19 85 GLN A O 1
ATOM 646 N N . TYR A 1 86 ? -4.009 -8.714 -2.452 1.00 95.94 86 TYR A N 1
ATOM 647 C CA . TYR A 1 86 ? -5.000 -8.186 -3.384 1.00 95.94 86 TYR A CA 1
ATOM 648 C C . TYR A 1 86 ? -6.322 -8.900 -3.158 1.00 95.94 86 TYR A C 1
ATOM 650 O O . TYR A 1 86 ? -6.384 -10.129 -3.197 1.00 95.94 86 TYR A O 1
ATOM 658 N N . ASP A 1 87 ? -7.367 -8.125 -2.907 1.00 93.38 87 ASP A N 1
ATOM 659 C CA . ASP A 1 87 ? -8.704 -8.628 -2.574 1.00 93.38 87 ASP A CA 1
ATOM 660 C C . ASP A 1 87 ? -9.685 -8.571 -3.760 1.00 93.38 87 ASP A C 1
ATOM 662 O O . ASP A 1 87 ? -10.876 -8.831 -3.596 1.00 93.38 87 ASP A O 1
ATOM 666 N N . GLY A 1 88 ? -9.186 -8.241 -4.956 1.00 93.81 88 GLY A N 1
ATOM 667 C CA . GLY A 1 88 ? -9.987 -8.034 -6.164 1.00 93.81 88 GLY A CA 1
ATOM 668 C C . GLY A 1 88 ? -10.313 -6.568 -6.456 1.00 93.81 88 GLY A C 1
ATOM 669 O O . GLY A 1 88 ? -10.671 -6.247 -7.588 1.00 93.81 88 GLY A O 1
ATOM 670 N N . GLU A 1 89 ? -10.136 -5.670 -5.489 1.00 95.00 89 GLU A N 1
ATOM 671 C CA . GLU A 1 89 ? -10.364 -4.231 -5.652 1.00 95.00 89 GLU A CA 1
ATOM 672 C C . GLU A 1 89 ? -9.117 -3.427 -5.281 1.00 95.00 89 GLU A C 1
ATOM 674 O O . GLU A 1 89 ? -8.681 -2.567 -6.045 1.00 95.00 89 GLU A O 1
ATOM 679 N N . TYR A 1 90 ? -8.495 -3.756 -4.153 1.00 97.12 90 TYR A N 1
ATOM 680 C CA . TYR A 1 90 ? -7.383 -3.023 -3.577 1.00 97.12 90 TYR A CA 1
ATOM 681 C C . TYR A 1 90 ? -6.116 -3.863 -3.533 1.00 97.12 90 TYR A C 1
ATOM 683 O O . TYR A 1 90 ? -6.131 -5.005 -3.069 1.00 97.12 90 TYR A O 1
ATOM 691 N N . ILE A 1 91 ? -4.993 -3.263 -3.935 1.00 97.50 91 ILE A N 1
ATOM 692 C CA . ILE A 1 91 ? -3.684 -3.735 -3.483 1.00 97.50 91 ILE A CA 1
ATOM 693 C C . ILE A 1 91 ? -3.457 -3.234 -2.061 1.00 97.50 91 ILE A C 1
ATOM 695 O O . ILE A 1 91 ? -3.749 -2.076 -1.764 1.00 97.50 91 ILE A O 1
ATOM 699 N N . ILE A 1 92 ? -2.956 -4.101 -1.187 1.00 97.31 92 ILE A N 1
ATOM 700 C CA . ILE A 1 92 ? -2.798 -3.829 0.239 1.00 97.31 92 ILE A CA 1
ATOM 701 C C . ILE A 1 92 ? -1.352 -4.119 0.643 1.00 97.31 92 ILE A C 1
ATOM 703 O O . ILE A 1 92 ? -0.833 -5.217 0.418 1.00 97.31 92 ILE A O 1
ATOM 707 N N . LEU A 1 93 ? -0.715 -3.126 1.260 1.00 97.25 93 LEU A N 1
ATOM 708 C CA . LEU A 1 93 ? 0.583 -3.232 1.915 1.00 97.25 93 LEU A CA 1
ATOM 709 C C . LEU A 1 93 ? 0.377 -3.221 3.426 1.00 97.25 93 LEU A C 1
ATOM 711 O O . LEU A 1 93 ? -0.139 -2.250 3.975 1.00 97.25 93 LEU A O 1
ATOM 715 N N . ASN A 1 94 ? 0.847 -4.268 4.096 1.00 95.56 94 ASN A N 1
ATOM 716 C CA . ASN A 1 94 ? 0.929 -4.310 5.550 1.00 95.56 94 ASN A CA 1
ATOM 717 C C . ASN A 1 94 ? 2.367 -4.028 5.980 1.00 95.56 94 ASN A C 1
ATOM 719 O O . ASN A 1 94 ? 3.310 -4.636 5.464 1.00 95.56 94 ASN A O 1
ATOM 723 N N . VAL A 1 95 ? 2.537 -3.123 6.935 1.00 93.94 95 VAL A N 1
ATOM 724 C CA . VAL A 1 95 ? 3.836 -2.725 7.472 1.00 93.94 95 VAL A CA 1
ATOM 725 C C . VAL A 1 95 ? 3.856 -2.773 8.989 1.00 93.94 95 VAL A C 1
ATOM 727 O O . VAL A 1 95 ? 2.833 -2.817 9.672 1.00 93.94 95 VAL A O 1
ATOM 730 N N . CYS A 1 96 ? 5.074 -2.773 9.498 1.00 89.31 96 CYS A N 1
ATOM 731 C CA . CYS A 1 96 ? 5.418 -2.715 10.891 1.00 89.31 96 CYS A CA 1
ATOM 732 C C . CYS A 1 96 ? 6.258 -1.469 11.122 1.00 89.31 96 CYS A C 1
ATOM 734 O O . CYS A 1 96 ? 7.411 -1.414 10.684 1.00 89.31 96 CYS A O 1
ATOM 736 N N . GLU A 1 97 ? 5.697 -0.494 11.829 1.00 87.44 97 GLU A N 1
ATOM 737 C CA . GLU A 1 97 ? 6.449 0.652 12.317 1.00 87.44 97 GLU A CA 1
ATOM 738 C C . GLU A 1 97 ? 6.931 0.382 13.742 1.00 87.44 97 GLU A C 1
ATOM 740 O O . GLU A 1 97 ? 6.150 0.258 14.683 1.00 87.44 97 GLU A O 1
ATOM 745 N N . MET A 1 98 ? 8.242 0.280 13.921 1.00 85.69 98 MET A N 1
ATOM 746 C CA . MET A 1 98 ? 8.862 0.127 15.231 1.00 85.69 98 MET A CA 1
ATOM 747 C C . MET A 1 98 ? 9.353 1.482 15.717 1.00 85.69 98 MET A C 1
ATOM 749 O O . MET A 1 98 ? 10.374 1.988 15.240 1.00 85.69 98 MET A O 1
ATOM 753 N N . THR A 1 99 ? 8.645 2.057 16.688 1.00 83.62 99 THR A N 1
ATOM 754 C CA . THR A 1 99 ? 9.089 3.266 17.387 1.00 83.62 99 THR A CA 1
ATOM 755 C C . THR A 1 99 ? 10.260 2.942 18.312 1.00 83.62 99 THR A C 1
ATOM 757 O O . THR A 1 99 ? 10.212 2.003 19.117 1.00 83.62 99 THR A O 1
ATOM 760 N N . PHE A 1 100 ? 11.318 3.743 18.226 1.00 76.50 100 PHE A N 1
ATOM 761 C CA . PHE A 1 100 ? 12.517 3.571 19.034 1.00 76.50 100 PHE A CA 1
ATOM 762 C C . PHE A 1 100 ? 12.195 3.640 20.539 1.00 76.50 100 PHE A C 1
ATOM 764 O O . PHE A 1 100 ? 11.591 4.598 21.015 1.00 76.50 100 PHE A O 1
ATOM 771 N N . GLY A 1 101 ? 12.594 2.613 21.295 1.00 76.00 101 GLY A N 1
ATOM 772 C CA . GLY A 1 101 ? 12.374 2.521 22.745 1.00 76.00 101 GLY A CA 1
ATOM 773 C C . GLY A 1 101 ? 11.038 1.907 23.185 1.00 76.00 101 GLY A C 1
ATOM 774 O O . GLY A 1 101 ? 10.920 1.536 24.350 1.00 76.00 101 GLY A O 1
ATOM 775 N N . ALA A 1 102 ? 10.064 1.732 22.283 1.00 77.69 102 ALA A N 1
ATOM 776 C CA . ALA A 1 102 ? 8.787 1.082 22.603 1.00 77.69 102 ALA A CA 1
ATOM 777 C C . ALA A 1 102 ? 8.844 -0.453 22.472 1.00 77.69 102 ALA A C 1
ATOM 779 O O . ALA A 1 102 ? 8.050 -1.155 23.092 1.00 77.69 102 ALA A O 1
ATOM 780 N N . GLY A 1 103 ? 9.768 -0.978 21.653 1.00 68.25 103 GLY A N 1
ATOM 781 C CA . GLY A 1 103 ? 9.959 -2.419 21.424 1.00 68.25 103 GLY A CA 1
ATOM 782 C C . GLY A 1 103 ? 8.793 -3.126 20.717 1.00 68.25 103 GLY A C 1
ATOM 783 O O . GLY A 1 103 ? 8.856 -4.334 20.507 1.00 68.25 103 GLY A O 1
ATOM 784 N N . GLY A 1 104 ? 7.739 -2.388 20.359 1.00 71.44 104 GLY A N 1
ATOM 785 C CA . GLY A 1 104 ? 6.532 -2.894 19.720 1.00 71.44 104 GLY A CA 1
ATOM 786 C C . GLY A 1 104 ? 6.425 -2.494 18.252 1.00 71.44 104 GLY A C 1
ATOM 787 O O . GLY A 1 104 ? 6.980 -1.485 17.820 1.00 71.44 104 GLY A O 1
ATOM 788 N N . CYS A 1 105 ? 5.678 -3.305 17.512 1.00 78.75 105 CYS A N 1
ATOM 789 C CA . CYS A 1 105 ? 5.292 -3.061 16.133 1.00 78.75 105 CYS A CA 1
ATOM 790 C C . CYS A 1 105 ? 3.942 -2.330 16.096 1.00 78.75 105 CYS A C 1
ATOM 792 O O . CYS A 1 105 ? 2.907 -2.933 16.391 1.00 78.75 105 CYS A O 1
ATOM 794 N N . 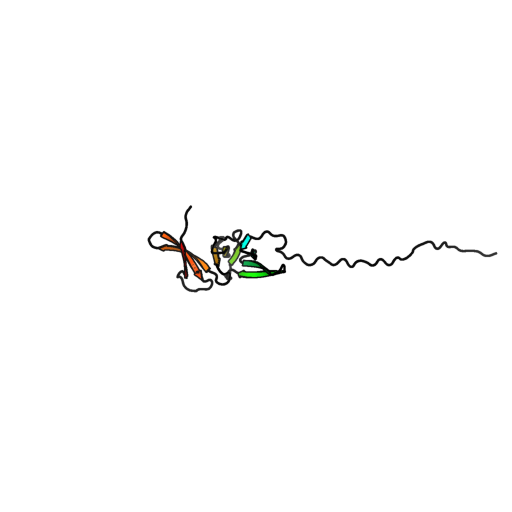GLY A 1 106 ? 3.943 -1.043 15.753 1.00 75.50 106 GLY A N 1
ATOM 795 C CA . GLY A 1 106 ? 2.743 -0.325 15.338 1.00 75.50 106 GLY A CA 1
ATOM 796 C C . GLY A 1 106 ? 2.375 -0.786 13.933 1.00 75.50 106 GLY A C 1
ATOM 797 O O . GLY A 1 106 ? 3.014 -0.389 12.964 1.00 75.50 106 GLY A O 1
ATOM 798 N N . GLY A 1 107 ? 1.418 -1.707 13.827 1.00 79.69 107 GLY A N 1
ATOM 799 C CA . GLY A 1 107 ? 0.956 -2.201 12.533 1.00 79.69 107 GLY A CA 1
ATOM 800 C C . GLY A 1 107 ? 0.305 -1.081 11.721 1.00 79.69 107 GLY A C 1
ATOM 801 O O . GLY A 1 107 ? -0.534 -0.352 12.248 1.00 79.69 107 GLY A O 1
ATOM 802 N N . GLY A 1 108 ? 0.686 -0.965 10.452 1.00 89.69 108 GLY A N 1
ATOM 803 C CA . GLY A 1 108 ? 0.062 -0.075 9.478 1.00 89.69 108 GLY A CA 1
ATOM 804 C C . GLY A 1 108 ? -0.420 -0.876 8.276 1.00 89.69 108 GLY A C 1
ATOM 805 O O . GLY A 1 108 ? 0.259 -1.801 7.834 1.00 89.69 108 GLY A O 1
ATOM 806 N N . SER A 1 109 ? -1.578 -0.519 7.733 1.00 95.31 109 SER A N 1
ATOM 807 C CA . SER A 1 109 ? -2.086 -1.104 6.493 1.00 95.31 109 SER A CA 1
ATOM 808 C C . SER A 1 109 ? -2.442 0.017 5.536 1.00 95.31 109 SER A C 1
ATOM 810 O O . SER A 1 109 ? -3.164 0.943 5.903 1.00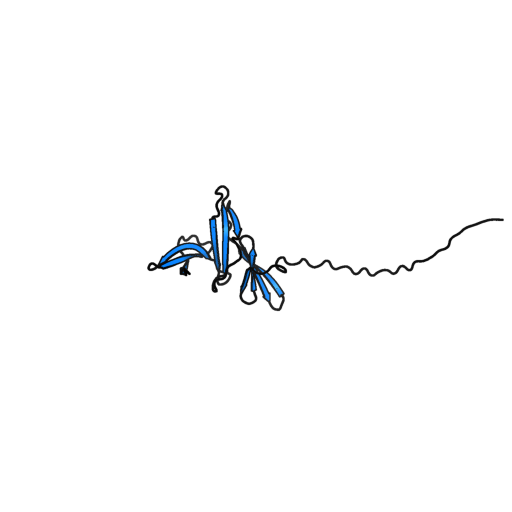 95.31 109 SER A O 1
ATOM 812 N N . TYR A 1 110 ? -1.938 -0.074 4.312 1.00 97.00 110 TYR A N 1
ATOM 813 C CA . TYR A 1 110 ? -2.161 0.901 3.254 1.00 97.00 110 TYR A CA 1
ATOM 814 C C . TYR A 1 110 ? -2.772 0.219 2.052 1.00 97.00 110 TYR A C 1
ATOM 816 O O . TYR A 1 110 ? -2.392 -0.905 1.725 1.00 97.00 110 TYR A O 1
ATOM 824 N N . ARG A 1 111 ? -3.692 0.898 1.372 1.00 97.69 111 ARG A N 1
ATOM 825 C CA . ARG A 1 111 ? -4.352 0.338 0.200 1.00 97.69 111 ARG A CA 1
ATOM 826 C C . ARG A 1 111 ? -4.590 1.354 -0.901 1.00 97.69 111 ARG A C 1
ATOM 828 O O . ARG A 1 111 ? -4.732 2.547 -0.636 1.00 97.69 111 ARG A O 1
ATOM 835 N N . SER A 1 112 ? -4.694 0.861 -2.128 1.00 98.00 112 SER A N 1
ATOM 836 C CA . SER A 1 112 ? -5.132 1.655 -3.273 1.00 98.00 112 SER A CA 1
ATOM 837 C C . SER A 1 112 ? -5.822 0.781 -4.316 1.00 98.00 112 SER A C 1
ATOM 839 O O . SER A 1 112 ? -5.435 -0.368 -4.523 1.00 98.00 112 SER A O 1
ATOM 841 N N . ALA A 1 113 ? -6.849 1.332 -4.963 1.00 96.56 113 ALA A N 1
ATOM 842 C CA . ALA A 1 113 ? -7.547 0.694 -6.082 1.00 96.56 113 ALA A CA 1
ATOM 843 C C . ALA A 1 113 ? -7.041 1.183 -7.452 1.00 96.56 113 ALA A C 1
ATOM 845 O O . ALA A 1 113 ? -7.211 0.501 -8.457 1.00 96.56 113 ALA A O 1
ATOM 846 N N . ASP A 1 114 ? -6.426 2.369 -7.506 1.00 96.00 114 ASP A N 1
ATOM 847 C CA . ASP A 1 114 ? -5.966 3.014 -8.744 1.00 96.00 114 ASP A CA 1
ATOM 848 C C . ASP A 1 114 ? -4.451 3.247 -8.793 1.00 96.00 114 ASP A C 1
ATOM 850 O O . ASP A 1 114 ? -3.939 3.746 -9.792 1.00 96.00 114 ASP A O 1
ATOM 854 N N . PHE A 1 115 ? -3.735 2.854 -7.736 1.00 95.94 115 PHE A N 1
ATOM 855 C CA . PHE A 1 115 ? -2.291 3.018 -7.558 1.00 95.94 115 PHE A CA 1
ATOM 856 C C . PHE A 1 115 ? -1.819 4.473 -7.432 1.00 95.94 115 PHE A C 1
ATOM 858 O O . PHE A 1 115 ? -0.614 4.717 -7.390 1.00 95.94 115 PHE A O 1
ATOM 865 N N . GLU A 1 116 ? -2.743 5.429 -7.333 1.00 95.81 116 GLU A N 1
ATOM 866 C CA . GLU A 1 116 ? -2.446 6.861 -7.222 1.00 95.81 116 GLU A CA 1
ATOM 867 C C . GLU A 1 116 ? -2.960 7.433 -5.900 1.00 95.81 116 GLU A C 1
ATOM 869 O O . GLU A 1 116 ? -2.263 8.181 -5.210 1.00 95.81 116 GLU A O 1
ATOM 874 N N . ARG A 1 117 ? -4.188 7.071 -5.522 1.00 96.62 117 ARG A N 1
ATOM 875 C CA . ARG A 1 117 ? -4.837 7.516 -4.291 1.00 96.62 117 ARG A CA 1
ATOM 876 C C . ARG A 1 117 ? -4.723 6.416 -3.252 1.00 96.62 117 ARG A C 1
ATOM 878 O O . ARG A 1 117 ? -5.289 5.334 -3.407 1.00 96.62 117 ARG A O 1
ATOM 885 N N . TRP A 1 118 ? -3.990 6.725 -2.192 1.00 97.81 118 TRP A N 1
ATOM 886 C CA . TRP A 1 118 ? -3.696 5.792 -1.116 1.00 97.81 118 TRP A CA 1
ATOM 887 C C . TRP A 1 118 ? -4.509 6.104 0.127 1.00 97.81 118 TRP A C 1
ATOM 889 O O . TRP A 1 118 ? -4.694 7.267 0.503 1.00 97.81 118 TRP A O 1
ATOM 899 N N . GLU A 1 119 ? -4.963 5.043 0.775 1.00 97.88 119 GLU A N 1
ATOM 900 C CA . GLU A 1 119 ? -5.650 5.094 2.053 1.00 97.88 119 GLU A CA 1
ATOM 901 C C . GLU A 1 119 ? -4.861 4.318 3.104 1.00 97.88 119 GLU A C 1
ATOM 903 O O . GLU A 1 119 ? -4.259 3.292 2.802 1.00 97.88 119 GLU A O 1
ATOM 908 N N . GLU A 1 120 ? -4.885 4.801 4.338 1.00 96.12 120 GLU A N 1
ATOM 909 C CA . GLU A 1 120 ? -4.373 4.134 5.525 1.00 96.12 120 GLU A CA 1
ATOM 910 C C . GLU A 1 120 ? -5.534 3.604 6.368 1.00 96.12 120 GLU A C 1
ATOM 912 O O . GLU A 1 120 ? -6.588 4.240 6.498 1.00 96.12 120 GLU A O 1
ATOM 917 N N . TYR A 1 121 ? -5.334 2.429 6.945 1.00 95.25 121 TYR A N 1
ATOM 918 C CA . TYR A 1 121 ? -6.254 1.840 7.899 1.00 95.25 121 TYR A CA 1
ATOM 919 C C . TYR A 1 121 ? -6.194 2.608 9.220 1.00 95.25 121 TYR A C 1
ATOM 921 O O . TYR A 1 121 ? -5.123 2.784 9.798 1.00 95.25 121 TYR A O 1
ATOM 929 N N . ILE A 1 122 ? -7.353 3.036 9.719 1.00 94.50 122 ILE A N 1
ATOM 930 C CA . ILE A 1 122 ? -7.464 3.804 10.971 1.00 94.50 122 ILE A CA 1
ATOM 931 C C . ILE A 1 122 ? -8.253 3.071 12.062 1.00 94.50 122 ILE A C 1
ATOM 933 O O . ILE A 1 122 ? -8.513 3.640 13.123 1.00 94.50 122 ILE A O 1
ATOM 937 N N . GLY A 1 123 ? -8.629 1.811 11.825 1.00 93.50 123 GLY A N 1
ATOM 938 C CA . GLY A 1 123 ? -9.308 0.964 12.803 1.00 93.50 123 GLY A CA 1
ATOM 939 C C . GLY A 1 123 ? -10.643 0.411 12.316 1.00 93.50 123 GLY A C 1
ATOM 940 O O . GLY A 1 123 ? -10.959 0.419 11.130 1.00 93.50 123 GLY A O 1
ATOM 941 N N . VAL A 1 124 ? -11.439 -0.066 13.267 1.00 94.38 124 VAL A N 1
ATOM 942 C CA . VAL A 1 124 ? -12.772 -0.624 13.025 1.00 94.38 124 VAL A CA 1
ATOM 943 C C . VAL A 1 124 ? -13.842 0.414 13.352 1.00 94.38 124 VAL A C 1
ATOM 945 O O . VAL A 1 124 ? -13.731 1.162 14.324 1.00 94.38 124 VAL A O 1
ATOM 948 N N . THR A 1 125 ? -14.912 0.425 12.567 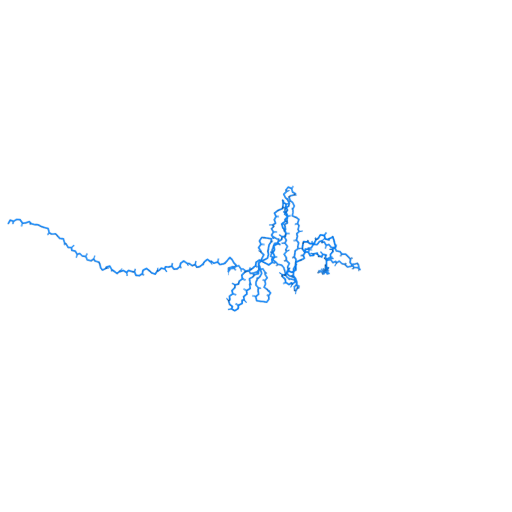1.00 94.69 125 THR A N 1
ATOM 949 C CA . THR A 1 125 ? -16.137 1.179 12.829 1.00 94.69 125 THR A CA 1
ATOM 950 C C . THR A 1 125 ? -17.365 0.277 12.706 1.00 94.69 125 THR A C 1
ATOM 952 O O . THR A 1 125 ? -17.320 -0.778 12.076 1.00 94.69 125 THR A O 1
ATOM 955 N N . TRP A 1 126 ? -18.474 0.692 13.316 1.00 94.69 126 TRP A N 1
ATOM 956 C CA . TRP A 1 126 ? -19.719 -0.073 13.357 1.00 94.69 126 TRP A CA 1
ATOM 957 C C . TRP A 1 126 ? -20.848 0.716 12.704 1.00 94.69 126 TRP A C 1
ATOM 959 O O . TRP A 1 126 ? -21.130 1.849 13.099 1.00 94.69 126 TRP A O 1
ATOM 969 N N . ILE A 1 127 ? -21.520 0.112 11.725 1.00 94.12 127 ILE A N 1
ATOM 970 C CA . ILE A 1 127 ? -22.661 0.714 11.025 1.00 94.12 127 ILE A CA 1
ATOM 971 C C . ILE A 1 127 ? -23.801 -0.296 11.068 1.00 94.12 127 ILE A C 1
ATOM 973 O O . ILE A 1 127 ? -23.652 -1.413 10.589 1.00 94.12 127 ILE A O 1
ATOM 977 N N . ASN A 1 128 ? -24.936 0.080 11.663 1.00 94.69 128 ASN A N 1
ATOM 978 C CA . ASN A 1 128 ? -26.106 -0.798 11.811 1.00 94.69 128 ASN A CA 1
ATOM 979 C C . ASN A 1 128 ? -25.769 -2.172 12.429 1.00 94.69 128 ASN A C 1
ATOM 981 O O . ASN A 1 128 ? -26.242 -3.200 11.954 1.00 94.69 128 ASN A O 1
ATOM 985 N N . SER A 1 129 ? -24.935 -2.182 13.477 1.00 92.88 129 SER A N 1
ATOM 986 C CA . SER A 1 129 ? -24.452 -3.397 14.163 1.00 92.88 129 SER A CA 1
ATOM 987 C C . SER A 1 129 ? -23.570 -4.327 13.321 1.00 92.88 129 SER A C 1
ATOM 989 O O . SER A 1 129 ? -23.249 -5.427 13.765 1.00 92.88 129 SER A O 1
ATOM 991 N N . GLU A 1 130 ? -23.127 -3.882 12.148 1.00 95.75 130 GLU A N 1
ATOM 992 C CA . GLU A 1 130 ? -22.159 -4.590 11.319 1.00 95.75 130 GLU A CA 1
ATOM 993 C C . GLU A 1 130 ? -20.774 -3.945 11.429 1.00 95.75 130 GLU A C 1
ATOM 995 O O . GLU A 1 130 ? -20.650 -2.732 11.613 1.00 95.75 130 GLU A O 1
ATOM 1000 N N . GLU A 1 131 ? -19.740 -4.775 11.320 1.00 95.75 131 GLU A N 1
ATOM 1001 C CA . GLU A 1 131 ? -18.341 -4.381 11.462 1.00 95.75 131 GLU A CA 1
ATOM 1002 C C . GLU A 1 131 ? -17.746 -3.956 10.114 1.00 95.75 131 GLU A C 1
ATOM 1004 O O . GLU A 1 131 ? -17.892 -4.648 9.100 1.00 95.75 131 GLU A O 1
ATOM 1009 N N . TYR A 1 132 ? -17.054 -2.820 10.114 1.00 96.31 132 TYR A N 1
ATOM 1010 C CA . TYR A 1 132 ? -16.380 -2.262 8.950 1.00 96.31 132 TYR A CA 1
ATOM 1011 C C . TYR A 1 132 ? -14.958 -1.852 9.312 1.00 96.31 132 TYR A C 1
ATOM 1013 O O . TYR A 1 132 ? -14.705 -1.287 10.372 1.00 96.31 132 TYR A O 1
ATOM 1021 N N . GLU A 1 133 ? -14.040 -2.049 8.383 1.00 95.75 133 GLU A N 1
ATOM 1022 C CA . GLU A 1 133 ? -12.748 -1.385 8.395 1.00 95.75 133 GLU A CA 1
ATOM 1023 C C . GLU A 1 133 ? -12.937 0.082 8.004 1.00 95.75 133 GLU A C 1
ATOM 1025 O O . GLU A 1 133 ? -13.640 0.392 7.037 1.00 95.75 133 GLU A O 1
ATOM 1030 N N . ALA A 1 134 ? -12.296 0.981 8.738 1.00 96.38 134 ALA A N 1
ATOM 1031 C CA . ALA A 1 134 ? -12.280 2.407 8.477 1.00 96.38 134 ALA A CA 1
ATOM 1032 C C . ALA A 1 134 ? -10.946 2.809 7.847 1.00 96.38 134 ALA A C 1
ATOM 1034 O O . ALA A 1 134 ? -9.873 2.473 8.352 1.00 96.38 134 ALA A O 1
ATOM 1035 N N . TRP A 1 135 ? -11.034 3.571 6.762 1.00 97.31 135 TRP A N 1
ATOM 1036 C CA . TRP A 1 135 ? -9.894 3.954 5.945 1.00 97.31 135 TRP A CA 1
ATOM 1037 C C . TRP A 1 135 ? -9.901 5.456 5.701 1.00 97.31 135 TRP A C 1
ATOM 1039 O O . TRP A 1 135 ? -10.954 6.077 5.530 1.00 97.31 135 TRP A O 1
ATOM 1049 N N . ARG A 1 136 ? -8.717 6.056 5.717 1.00 97.19 136 ARG A N 1
ATOM 1050 C CA . ARG A 1 136 ? -8.513 7.496 5.553 1.00 97.19 136 ARG A CA 1
ATOM 1051 C C . ARG A 1 136 ? -7.485 7.737 4.466 1.00 97.19 136 ARG A C 1
ATOM 1053 O O . ARG A 1 136 ? -6.537 6.978 4.353 1.00 97.19 136 ARG A O 1
ATOM 1060 N N . LYS A 1 137 ? -7.618 8.807 3.693 1.00 97.19 137 LYS A N 1
ATOM 1061 C CA . LYS A 1 137 ? -6.582 9.190 2.726 1.00 97.19 137 LYS A CA 1
ATOM 1062 C C . LYS A 1 137 ? -5.255 9.448 3.431 1.00 97.19 137 LYS A C 1
ATOM 1064 O O . LYS A 1 137 ? -5.205 10.196 4.411 1.00 97.19 137 LYS A O 1
ATOM 1069 N N . VAL A 1 138 ? -4.183 8.883 2.888 1.00 95.44 138 VAL A N 1
ATOM 1070 C CA . VAL A 1 138 ? -2.824 9.108 3.387 1.00 95.44 138 VAL A CA 1
ATOM 1071 C C . VAL A 1 138 ? -2.512 10.610 3.392 1.00 95.44 138 VAL A C 1
ATOM 1073 O O . VAL A 1 138 ? -2.786 11.319 2.423 1.00 95.44 138 VAL A O 1
ATOM 1076 N N . GLY A 1 139 ? -1.964 11.103 4.506 1.00 91.31 139 GLY A N 1
ATOM 1077 C CA . GLY A 1 139 ? -1.635 12.522 4.705 1.00 91.31 139 GLY A CA 1
ATOM 1078 C C . GLY A 1 139 ? -2.806 13.405 5.155 1.00 91.31 139 GLY A C 1
ATOM 1079 O O . GLY A 1 139 ? -2.619 14.601 5.388 1.00 91.31 139 GLY A O 1
ATOM 1080 N N . SER A 1 140 ? -4.010 12.849 5.310 1.00 92.31 140 SER A N 1
ATOM 1081 C CA . SER A 1 140 ? -5.149 13.569 5.885 1.00 92.31 140 SER A CA 1
ATOM 1082 C C . SER A 1 140 ? -4.954 13.819 7.384 1.00 92.31 140 SER A C 1
ATOM 1084 O O . SER A 1 140 ? -4.555 12.935 8.137 1.00 92.31 140 SER A O 1
ATOM 1086 N N . THR A 1 141 ? -5.303 15.020 7.847 1.00 88.62 141 THR A N 1
ATOM 1087 C CA . THR A 1 141 ? -5.286 15.387 9.277 1.00 88.62 141 THR A CA 1
ATOM 1088 C C . THR A 1 141 ? -6.613 15.104 9.988 1.00 88.62 141 THR A C 1
ATOM 1090 O O . THR A 1 141 ? -6.728 15.291 11.200 1.00 88.62 141 THR A O 1
ATOM 1093 N N . SER A 1 142 ? -7.637 14.665 9.251 1.00 89.88 142 SER A N 1
ATOM 1094 C CA . SER A 1 142 ? -8.962 14.353 9.794 1.00 89.88 142 SER A CA 1
ATOM 1095 C C . SER A 1 142 ? -8.931 13.064 10.611 1.00 89.88 142 SER A C 1
ATOM 1097 O O . SER A 1 142 ? -8.333 12.087 10.190 1.00 89.88 142 SER A O 1
ATOM 1099 N N . SER A 1 143 ? -9.640 12.993 11.737 1.00 85.00 143 SER A N 1
ATOM 1100 C CA . SER A 1 143 ? -9.853 11.728 12.462 1.00 85.00 143 SER A CA 1
ATOM 1101 C C . SER A 1 143 ? -10.990 10.871 11.889 1.00 85.00 143 SER A C 1
ATOM 1103 O O . SER A 1 143 ? -11.259 9.786 12.396 1.00 85.00 143 SER A O 1
ATOM 1105 N N . LYS A 1 144 ? -11.690 11.357 10.858 1.00 91.19 144 LYS A N 1
ATOM 1106 C CA . LYS A 1 144 ? -12.798 10.643 10.213 1.00 91.19 144 LYS A CA 1
ATOM 1107 C C . LYS A 1 144 ? -12.292 9.754 9.084 1.00 91.19 144 LYS A C 1
ATOM 1109 O O . LYS A 1 144 ? -11.358 10.130 8.381 1.00 91.19 144 LYS A O 1
ATOM 1114 N N . ALA A 1 145 ? -12.983 8.637 8.885 1.00 94.94 145 ALA A N 1
ATOM 1115 C CA . ALA A 1 145 ? -12.808 7.796 7.712 1.00 94.94 145 ALA A CA 1
ATOM 1116 C C . ALA A 1 145 ? -13.266 8.531 6.442 1.00 94.94 145 ALA A C 1
ATOM 1118 O O . ALA A 1 145 ? -14.314 9.184 6.444 1.00 94.94 145 ALA A O 1
ATOM 1119 N N . ASP A 1 146 ? -12.488 8.398 5.371 1.00 95.88 146 ASP A N 1
ATOM 1120 C CA . ASP A 1 146 ? -12.866 8.786 4.009 1.00 95.88 146 ASP A CA 1
ATOM 1121 C C . ASP A 1 146 ? -13.656 7.663 3.321 1.00 95.88 146 ASP A C 1
ATOM 1123 O O . ASP A 1 146 ? -14.536 7.935 2.502 1.00 95.88 146 ASP A O 1
ATOM 1127 N N . SER A 1 147 ? -13.371 6.408 3.676 1.00 96.25 147 SER A N 1
ATOM 1128 C CA . SER A 1 147 ? -14.075 5.233 3.172 1.00 96.25 147 SER A CA 1
ATOM 1129 C C . SER A 1 147 ? -14.175 4.135 4.235 1.00 96.25 147 SER A C 1
ATOM 1131 O O . SER A 1 147 ? -13.457 4.123 5.238 1.00 96.25 147 SER A O 1
ATOM 1133 N N . VAL A 1 148 ? -15.121 3.218 4.037 1.00 96.06 148 VAL A N 1
ATOM 1134 C CA . VAL A 1 148 ? -15.325 2.056 4.906 1.00 96.06 148 VAL A CA 1
ATOM 1135 C C . VAL A 1 148 ? -15.490 0.803 4.061 1.00 96.06 148 VAL A C 1
ATOM 1137 O O . VAL A 1 148 ? -16.085 0.859 2.985 1.00 96.06 148 VAL A O 1
ATOM 1140 N N . LYS A 1 149 ? -14.984 -0.331 4.546 1.00 94.69 149 LYS A N 1
ATOM 1141 C CA . LYS A 1 149 ? -15.121 -1.632 3.881 1.00 94.69 149 LYS A CA 1
ATOM 1142 C C . LYS A 1 149 ? -15.689 -2.650 4.856 1.00 94.69 149 LYS A C 1
ATOM 1144 O O . LYS A 1 149 ? -15.204 -2.764 5.975 1.00 94.69 149 LYS A O 1
ATOM 1149 N N . LYS A 1 150 ? -16.734 -3.369 4.451 1.00 93.12 150 LYS A N 1
ATOM 1150 C CA . LYS A 1 150 ? -17.370 -4.372 5.312 1.00 93.12 150 LYS A CA 1
ATOM 1151 C C . LYS A 1 150 ? -16.392 -5.508 5.605 1.00 93.12 150 LYS A C 1
ATOM 1153 O O . LYS A 1 150 ? -15.792 -6.047 4.676 1.00 93.12 150 LYS A O 1
ATOM 1158 N N . VAL A 1 151 ? -16.278 -5.887 6.876 1.00 90.00 151 VAL A N 1
ATOM 1159 C CA . VAL A 1 151 ? -15.494 -7.059 7.277 1.00 90.00 151 VAL A CA 1
ATOM 1160 C C . VAL A 1 151 ? -16.287 -8.312 6.917 1.00 90.00 151 VAL A C 1
ATOM 1162 O O . VAL A 1 151 ? -17.403 -8.514 7.402 1.00 90.00 151 VAL A O 1
ATOM 1165 N N . VAL A 1 152 ? -15.717 -9.161 6.064 1.00 85.12 152 VAL A N 1
ATOM 1166 C CA . VAL A 1 152 ? -16.266 -10.488 5.767 1.00 85.12 152 VAL A CA 1
ATOM 1167 C C . VAL A 1 152 ? -15.566 -11.482 6.685 1.00 85.12 152 VAL A C 1
ATOM 1169 O O . VAL A 1 152 ? -14.361 -11.681 6.571 1.00 85.12 152 VAL A O 1
ATOM 1172 N N . LYS A 1 153 ? -16.309 -12.056 7.635 1.00 74.75 153 LYS A N 1
ATOM 1173 C CA . LYS A 1 153 ? -15.809 -13.121 8.513 1.00 74.75 153 LYS A CA 1
ATOM 1174 C C . LYS A 1 153 ? -16.100 -14.461 7.842 1.00 74.75 153 LYS A C 1
ATOM 1176 O O . LYS A 1 153 ? -17.246 -14.687 7.452 1.00 74.75 153 LYS A O 1
ATOM 1181 N N . GLU A 1 154 ? -15.065 -15.278 7.672 1.00 59.19 154 GLU A N 1
ATOM 1182 C CA . GLU A 1 154 ? -15.182 -16.677 7.232 1.00 59.19 154 GLU A CA 1
ATOM 1183 C C . GLU A 1 154 ? -15.854 -17.557 8.294 1.00 59.19 154 GLU A C 1
ATOM 1185 O O . GLU A 1 154 ? -15.679 -17.275 9.506 1.00 59.19 154 GLU A O 1
#

pLDDT: mean 83.77, std 17.79, range [35.72, 98.0]

Radius of gyration: 29.85 Å; chains: 1; bounding box: 118×38×60 Å

Secondary structure (DSSP, 8-state):
-----------------------PPPPPPTTTTSPPSEEETTEEEEEETTEEEEEEEETTEEEEEEEEEPPP-TTEEEEE-SS-EE-SS-EEEEEEEEETTT-SEEEEEEEESSSSS-EEEEEEEEETTEEEEEEEETT---SS-SEEEE----

Foldseek 3Di:
DDDDDDDDDDDDPPPPPPPPPPPDPDDDDPCPPPDALDDDPQWGWWDDFQWIKIWHADPNDTDIDTLDHADDDPQWGKGWDDGWDDPPQKTKTWMFIDHPPPRGTPIKMKIDRVSHWIWIFLAWDADPNFIWTFIDTPPDPDSHGPDIGGDDDD